Protein AF-A0A348AH80-F1 (afdb_monomer)

Sequence (162 aa):
MSIKAFGSFEFNKNINMTESSFDITKIAVKHKLGIKLGGNAASYLIKPITGCEEKLPYELLDDPMDVNAQCLFSGDNIEVSVNGKRVDTGESLRSRLFRIQQFFMETIEKVHVDKIVLNINIEIGDEFETLEININDISEILINMYESEGNWTPSIRLIINS

Mean predicted aligned error: 5.68 Å

Secondary structure (DSSP, 8-state):
----EEEEEE-SS---HHHHHHHHHHHHHHTT-EEEEGGGS-HHHHTTTTT-TTEEEEEEES-TT-TT---TTPPTT--EEETTEEE--SS-HHHHHHHHHHHHHHHHHHH--SEEEEEESPPTT---EEEEEEGGGHHHHHHHHHHHTTTPPP-EEEEEE-

Structure (mmCIF, N/CA/C/O backbone):
data_AF-A0A348AH80-F1
#
_entry.id   AF-A0A348AH80-F1
#
loop_
_atom_site.group_PDB
_atom_site.id
_atom_site.type_symbol
_atom_site.label_atom_id
_atom_site.label_alt_id
_atom_site.label_comp_id
_atom_site.label_asym_id
_atom_site.label_entity_id
_atom_site.label_seq_id
_atom_site.pdbx_PDB_ins_code
_atom_site.Cartn_x
_atom_site.Cartn_y
_atom_site.Cartn_z
_atom_site.occupancy
_atom_site.B_iso_or_equiv
_atom_site.auth_seq_id
_atom_site.auth_comp_id
_atom_site.auth_asym_id
_atom_site.auth_atom_id
_atom_site.pdbx_PDB_model_num
ATOM 1 N N . MET A 1 1 ? 6.024 9.184 -14.470 1.00 43.97 1 MET A N 1
ATOM 2 C CA . MET A 1 1 ? 4.658 8.788 -14.071 1.00 43.97 1 MET A CA 1
ATOM 3 C C . MET A 1 1 ? 4.724 8.512 -12.577 1.00 43.97 1 MET A C 1
ATOM 5 O O . MET A 1 1 ? 5.646 7.820 -12.173 1.00 43.97 1 MET A O 1
ATOM 9 N N . SER A 1 2 ? 3.874 9.142 -11.764 1.00 52.81 2 SER A N 1
ATOM 10 C CA . SER A 1 2 ? 3.861 8.922 -10.309 1.00 52.81 2 SER A CA 1
ATOM 11 C C . SER A 1 2 ? 3.119 7.631 -10.025 1.00 52.81 2 SER A C 1
ATOM 13 O O . SER A 1 2 ? 1.976 7.506 -10.459 1.00 52.81 2 SER A O 1
ATOM 15 N N . ILE A 1 3 ? 3.723 6.715 -9.279 1.00 66.62 3 ILE A N 1
ATOM 16 C CA . ILE A 1 3 ? 3.050 5.480 -8.890 1.00 66.62 3 ILE A CA 1
ATOM 17 C C . ILE A 1 3 ? 2.149 5.781 -7.700 1.00 66.62 3 ILE A C 1
ATOM 19 O O . ILE A 1 3 ? 2.605 6.343 -6.704 1.00 66.62 3 ILE A O 1
ATOM 23 N N . LYS A 1 4 ? 0.857 5.484 -7.834 1.00 80.19 4 LYS A N 1
ATOM 24 C CA . LYS A 1 4 ? -0.168 5.821 -6.840 1.00 80.19 4 LYS A CA 1
ATOM 25 C C . LYS A 1 4 ? -0.607 4.549 -6.134 1.00 80.19 4 LYS A C 1
ATOM 27 O O . LYS A 1 4 ? -1.092 3.634 -6.792 1.00 80.19 4 LYS A O 1
ATOM 32 N N . ALA A 1 5 ? -0.469 4.518 -4.812 1.00 88.06 5 ALA A N 1
ATOM 33 C CA . ALA A 1 5 ? -0.926 3.419 -3.974 1.00 88.06 5 ALA A CA 1
ATOM 34 C C . ALA A 1 5 ? -1.851 3.950 -2.879 1.00 88.06 5 ALA A C 1
ATOM 36 O O . ALA A 1 5 ? -1.445 4.728 -2.015 1.00 88.06 5 ALA A O 1
ATOM 37 N N . PHE A 1 6 ? -3.114 3.547 -2.922 1.00 90.19 6 PHE A N 1
ATOM 38 C CA . PHE A 1 6 ? -4.128 4.035 -1.994 1.00 90.19 6 PHE A CA 1
ATOM 39 C C . PHE A 1 6 ? -5.229 3.014 -1.779 1.00 90.19 6 PHE A C 1
ATOM 41 O O . PHE A 1 6 ? -5.431 2.109 -2.585 1.00 90.19 6 PHE A O 1
ATOM 48 N N . GLY A 1 7 ? -6.013 3.183 -0.727 1.00 92.25 7 GLY A N 1
ATOM 49 C CA . GLY A 1 7 ? -7.030 2.201 -0.422 1.00 92.25 7 GLY A CA 1
ATOM 50 C C . GLY A 1 7 ? -7.845 2.507 0.811 1.00 92.25 7 GLY A C 1
ATOM 51 O O . GLY A 1 7 ? -7.964 3.659 1.227 1.00 92.25 7 GLY A O 1
ATOM 52 N N . SER A 1 8 ? -8.407 1.451 1.388 1.00 93.75 8 SER A N 1
ATOM 53 C CA . SER A 1 8 ? -9.109 1.517 2.663 1.00 93.75 8 SER A CA 1
ATOM 54 C C . SER A 1 8 ? -8.841 0.289 3.515 1.00 93.75 8 SER A C 1
ATOM 56 O O . SER A 1 8 ? -8.837 -0.833 3.006 1.00 93.75 8 SER A O 1
ATOM 58 N N . PHE A 1 9 ? -8.664 0.520 4.812 1.00 94.50 9 PHE A N 1
ATOM 59 C CA . PHE A 1 9 ? -8.822 -0.507 5.834 1.00 94.50 9 PHE A CA 1
ATOM 60 C C . PHE A 1 9 ? -10.314 -0.633 6.143 1.00 94.50 9 PHE A C 1
ATOM 62 O O . PHE A 1 9 ? -10.964 0.382 6.402 1.00 94.50 9 PHE A O 1
ATOM 69 N N . GLU A 1 10 ? -10.855 -1.843 6.067 1.00 93.25 10 GLU A N 1
ATOM 70 C CA . GLU A 1 10 ? -12.246 -2.169 6.384 1.00 93.25 10 GLU A CA 1
ATOM 71 C C . GLU A 1 10 ? -12.283 -3.028 7.657 1.00 93.25 10 GLU A C 1
ATOM 73 O O . GLU A 1 10 ? -11.536 -4.002 7.785 1.00 93.25 10 GLU A O 1
ATOM 78 N N . PHE A 1 11 ? -13.142 -2.645 8.599 1.00 91.31 11 PHE A N 1
ATOM 79 C CA . PHE A 1 11 ? -13.242 -3.246 9.928 1.00 91.31 11 PHE A CA 1
ATOM 80 C C . PHE A 1 11 ? -14.644 -3.816 10.177 1.00 91.31 11 PHE A C 1
ATOM 82 O O . PHE A 1 11 ? -15.624 -3.252 9.710 1.00 91.31 11 PHE A O 1
ATOM 89 N N . ASN A 1 12 ? -14.769 -4.882 10.963 1.00 80.50 12 ASN A N 1
ATOM 90 C CA . ASN A 1 12 ? -16.037 -5.596 11.137 1.00 80.50 12 ASN A CA 1
ATOM 91 C C . ASN A 1 12 ? -16.998 -4.950 12.149 1.00 80.50 12 ASN A C 1
ATOM 93 O O . ASN A 1 12 ? -18.169 -5.327 12.147 1.00 80.50 12 ASN A O 1
ATOM 97 N N . LYS A 1 13 ? -16.537 -4.096 13.086 1.00 72.19 13 LYS A N 1
ATOM 98 C CA . LYS A 1 13 ? -17.362 -3.515 14.181 1.00 72.19 13 LYS A CA 1
ATOM 99 C C . LYS A 1 13 ? -16.784 -2.205 14.720 1.00 72.19 13 LYS A C 1
ATOM 101 O O . LYS A 1 13 ? -15.626 -1.932 14.473 1.00 72.19 13 LYS A O 1
ATOM 106 N N . ASN A 1 14 ? -17.558 -1.467 15.531 1.00 69.25 14 ASN A N 1
ATOM 107 C CA . ASN A 1 14 ? -17.190 -0.273 16.325 1.00 69.25 14 ASN A CA 1
ATOM 108 C C . ASN A 1 14 ? -15.713 -0.199 16.761 1.00 69.25 14 ASN A C 1
ATOM 110 O O . ASN A 1 14 ? -15.356 -0.581 17.879 1.00 69.25 14 ASN A O 1
ATOM 114 N N . ILE A 1 15 ? -14.873 0.348 15.889 1.00 79.62 15 ILE A N 1
ATOM 115 C CA . ILE A 1 15 ? -13.450 0.539 16.140 1.00 79.62 15 ILE A CA 1
ATOM 116 C C . ILE A 1 15 ? -13.218 1.983 16.569 1.00 79.62 15 ILE A C 1
ATOM 118 O O . ILE A 1 15 ? -13.784 2.930 16.016 1.00 79.62 15 ILE A O 1
ATOM 122 N N . ASN A 1 16 ? -12.329 2.163 17.540 1.00 86.06 16 ASN A N 1
ATOM 123 C CA . ASN A 1 16 ? -11.791 3.473 17.856 1.00 86.06 16 ASN A CA 1
ATOM 124 C C . ASN A 1 16 ? -10.857 3.933 16.725 1.00 86.06 16 ASN A C 1
ATOM 126 O O . ASN A 1 16 ? -9.656 3.674 16.755 1.00 86.06 16 ASN A O 1
ATOM 130 N N . MET A 1 17 ? -11.411 4.634 15.731 1.00 85.44 17 MET A N 1
ATOM 131 C CA . MET A 1 17 ? -10.665 5.094 14.551 1.00 85.44 17 MET A CA 1
ATOM 132 C C . MET A 1 17 ? -9.400 5.880 14.899 1.00 85.44 17 MET A C 1
ATOM 134 O O . MET A 1 17 ? -8.407 5.784 14.181 1.00 85.44 17 MET A O 1
ATOM 138 N N . THR A 1 18 ? -9.410 6.648 15.989 1.00 86.94 18 THR A N 1
ATOM 139 C CA . THR A 1 18 ? -8.249 7.440 16.414 1.00 86.94 18 THR A CA 1
ATOM 140 C C . THR A 1 18 ? -7.106 6.541 16.876 1.00 86.94 18 THR A C 1
ATOM 142 O O . THR A 1 18 ? -5.966 6.721 16.451 1.00 86.94 18 THR A O 1
ATOM 145 N N . GLU A 1 19 ? -7.411 5.559 17.724 1.00 90.19 19 GLU A N 1
ATOM 146 C CA . GLU A 1 19 ? -6.433 4.600 18.243 1.00 90.19 19 GLU A CA 1
ATOM 147 C C . GLU A 1 19 ? -5.902 3.697 17.128 1.00 90.19 19 GLU A C 1
ATOM 149 O O . GLU A 1 19 ? -4.690 3.603 16.937 1.00 90.19 19 GLU A O 1
ATOM 154 N N . SER A 1 20 ? -6.794 3.166 16.290 1.00 91.69 20 SER A N 1
ATOM 155 C CA . SER A 1 20 ? -6.407 2.377 15.120 1.00 91.69 20 SER A CA 1
ATOM 156 C C . SER A 1 20 ? -5.546 3.169 14.144 1.00 91.69 20 SER A C 1
ATOM 158 O O . SER A 1 20 ? -4.539 2.656 13.668 1.00 91.69 20 SER A O 1
ATOM 160 N N . SER A 1 21 ? -5.870 4.439 13.883 1.00 92.50 21 SER A N 1
ATOM 161 C CA . SER A 1 21 ? -5.039 5.287 13.018 1.00 92.50 21 SER A CA 1
ATOM 162 C C . SER A 1 21 ? -3.639 5.494 13.596 1.00 92.50 21 SER A C 1
ATOM 164 O O . SER A 1 21 ? -2.647 5.484 12.860 1.00 92.50 21 SER A O 1
ATOM 166 N N . PHE A 1 22 ? -3.539 5.673 14.914 1.00 93.75 22 PHE A N 1
ATOM 167 C CA . PHE A 1 22 ? -2.259 5.831 15.594 1.00 93.75 22 PHE A CA 1
ATOM 168 C C . PHE A 1 22 ? -1.412 4.559 15.507 1.00 93.75 22 PHE A C 1
ATOM 170 O O . PHE A 1 22 ? -0.226 4.633 15.179 1.00 93.75 22 PHE A O 1
ATOM 177 N N . ASP A 1 23 ? -2.012 3.393 15.735 1.00 95.25 23 ASP A N 1
ATOM 178 C CA . ASP A 1 23 ? -1.293 2.124 15.670 1.00 95.25 23 ASP A CA 1
ATOM 179 C C . ASP A 1 23 ? -0.906 1.741 14.241 1.00 95.25 23 ASP A C 1
ATOM 181 O O . ASP A 1 23 ? 0.245 1.363 14.020 1.00 95.25 23 ASP A O 1
ATOM 185 N N . ILE A 1 24 ? -1.778 1.961 13.251 1.00 95.81 24 ILE A N 1
ATOM 186 C CA . ILE A 1 24 ? -1.429 1.815 11.827 1.00 95.81 24 ILE A CA 1
ATOM 187 C C . ILE A 1 24 ? -0.218 2.690 11.487 1.00 95.81 24 ILE A C 1
ATOM 189 O O . ILE A 1 24 ? 0.729 2.226 10.853 1.00 95.81 24 ILE A O 1
ATOM 193 N N . THR A 1 25 ? -0.201 3.942 11.953 1.00 94.06 25 THR A N 1
ATOM 194 C CA . THR A 1 25 ? 0.922 4.858 11.707 1.00 94.06 25 THR A CA 1
ATOM 195 C C . THR A 1 25 ? 2.220 4.342 12.335 1.00 94.06 25 THR A C 1
ATOM 197 O O . THR A 1 25 ? 3.266 4.368 11.689 1.00 94.06 25 THR A O 1
ATOM 200 N N . LYS A 1 26 ? 2.182 3.819 13.569 1.00 94.88 26 LYS A N 1
ATOM 201 C CA . LYS A 1 26 ? 3.367 3.203 14.196 1.00 94.88 26 LYS A CA 1
ATOM 202 C C . LYS A 1 26 ? 3.872 1.996 13.413 1.00 94.88 26 LYS A C 1
ATOM 204 O O . LYS A 1 26 ? 5.084 1.842 13.264 1.00 94.88 26 LYS A O 1
ATOM 209 N N . ILE A 1 27 ? 2.966 1.137 12.944 1.00 96.06 27 ILE A N 1
ATOM 210 C CA . ILE A 1 27 ? 3.315 -0.054 12.163 1.00 96.06 27 ILE A CA 1
ATOM 211 C C . ILE A 1 27 ? 3.946 0.377 10.831 1.00 96.06 27 ILE A C 1
ATOM 213 O O . ILE A 1 27 ? 4.995 -0.146 10.464 1.00 96.06 27 ILE A O 1
ATOM 217 N N . ALA A 1 28 ? 3.391 1.391 10.158 1.00 93.25 28 ALA A N 1
ATOM 218 C CA . ALA A 1 28 ? 3.975 1.960 8.942 1.00 93.25 28 ALA A CA 1
ATOM 219 C C . ALA A 1 28 ? 5.405 2.473 9.185 1.00 93.25 28 ALA A C 1
ATOM 221 O O . ALA A 1 28 ? 6.329 2.062 8.487 1.00 93.25 28 ALA A O 1
ATOM 222 N N . VAL A 1 29 ? 5.621 3.275 10.235 1.00 91.06 29 VAL A N 1
ATOM 223 C CA . VAL A 1 29 ? 6.955 3.793 10.595 1.00 91.06 29 VAL A CA 1
ATOM 224 C C . VAL A 1 29 ? 7.937 2.662 10.917 1.00 91.06 29 VAL A C 1
ATOM 226 O O . VAL A 1 29 ? 9.081 2.695 10.464 1.00 91.06 29 VAL A O 1
ATOM 229 N N . LYS A 1 30 ? 7.504 1.632 11.656 1.00 92.94 30 LYS A N 1
ATOM 230 C CA . LYS A 1 30 ? 8.319 0.439 11.950 1.00 92.94 30 LYS A CA 1
ATOM 231 C C . LYS A 1 30 ? 8.795 -0.248 10.667 1.00 92.94 30 LYS A C 1
ATOM 233 O O . LYS A 1 30 ? 9.946 -0.676 10.592 1.00 92.94 30 LYS A O 1
ATOM 238 N N . HIS A 1 31 ? 7.927 -0.315 9.662 1.00 91.50 31 HIS A N 1
ATOM 239 C CA . HIS A 1 31 ? 8.226 -0.861 8.339 1.00 91.50 31 HIS A CA 1
ATOM 240 C C . HIS A 1 31 ? 8.738 0.196 7.356 1.00 91.50 31 HIS A C 1
ATOM 242 O O . HIS A 1 31 ? 8.797 -0.076 6.164 1.00 91.50 31 HIS A O 1
ATOM 248 N N . LYS A 1 32 ? 9.174 1.372 7.831 1.00 86.88 32 LYS A N 1
ATOM 249 C CA . LYS A 1 32 ? 9.754 2.449 7.008 1.00 86.88 32 LYS A CA 1
ATOM 250 C C . LYS A 1 32 ? 8.863 2.845 5.820 1.00 86.88 32 LYS A C 1
ATOM 252 O O . LYS A 1 32 ? 9.347 3.006 4.705 1.00 86.88 32 LYS A O 1
ATOM 257 N N . LEU A 1 33 ? 7.562 2.953 6.065 1.00 88.31 33 LEU A N 1
ATOM 258 C CA . LEU A 1 33 ? 6.566 3.416 5.105 1.00 88.31 33 LEU A CA 1
ATOM 259 C C . LEU A 1 33 ? 5.996 4.753 5.572 1.00 88.31 33 LEU A C 1
ATOM 261 O O . LEU A 1 33 ? 5.719 4.947 6.760 1.00 88.31 33 LEU A O 1
ATOM 265 N N . GLY A 1 34 ? 5.778 5.662 4.628 1.00 87.62 34 GLY A N 1
ATOM 266 C CA . GLY A 1 34 ? 4.920 6.815 4.840 1.00 87.62 34 GLY A CA 1
ATOM 267 C C . GLY A 1 34 ? 3.456 6.409 4.677 1.00 87.62 34 GLY A C 1
ATOM 268 O O . GLY A 1 34 ? 3.105 5.600 3.818 1.00 87.62 34 GLY A O 1
ATOM 269 N N . ILE A 1 35 ? 2.575 6.978 5.497 1.00 89.75 35 ILE A N 1
ATOM 270 C CA . ILE A 1 35 ? 1.136 6.761 5.354 1.00 89.75 35 ILE A CA 1
ATOM 271 C C . ILE A 1 35 ? 0.358 8.022 5.704 1.00 89.75 35 ILE A C 1
ATOM 273 O O . ILE A 1 35 ? 0.644 8.701 6.692 1.00 89.75 35 ILE A O 1
ATOM 277 N N . LYS A 1 36 ? -0.654 8.331 4.896 1.00 90.31 36 LYS A N 1
ATOM 278 C CA . LYS A 1 36 ? -1.694 9.304 5.240 1.00 90.31 36 LYS A CA 1
ATOM 279 C C . LYS A 1 36 ? -2.996 8.561 5.469 1.00 90.31 36 LYS A C 1
ATOM 281 O O . LYS A 1 36 ? -3.356 7.702 4.672 1.00 90.31 36 LYS A O 1
ATOM 286 N N . LEU A 1 37 ? -3.701 8.921 6.535 1.00 90.81 37 LEU A N 1
ATOM 287 C CA . LEU A 1 37 ? -4.937 8.272 6.966 1.00 90.81 37 LEU A CA 1
ATOM 288 C C . LEU A 1 37 ? -6.079 9.282 7.058 1.00 90.81 37 LEU A C 1
ATOM 290 O O . LEU A 1 37 ? -5.864 10.446 7.415 1.00 90.81 37 LEU A O 1
ATOM 294 N N . GLY A 1 38 ? -7.301 8.828 6.781 1.00 87.88 38 GLY A N 1
ATOM 295 C CA . GLY A 1 38 ? -8.512 9.617 6.996 1.00 87.88 38 GLY A CA 1
ATOM 296 C C . GLY A 1 38 ? -8.476 10.947 6.242 1.00 87.88 38 GLY A C 1
ATOM 297 O O . GLY A 1 38 ? -8.180 10.987 5.051 1.00 87.88 38 GLY A O 1
ATOM 298 N N . GLY A 1 39 ? -8.731 12.048 6.957 1.00 83.19 39 GLY A N 1
ATOM 299 C CA . GLY A 1 39 ? -8.741 13.409 6.403 1.00 83.19 39 GLY A CA 1
ATOM 300 C C . GLY A 1 39 ? -7.411 13.889 5.807 1.00 83.19 39 GLY A C 1
ATOM 301 O O . GLY A 1 39 ? -7.411 14.866 5.063 1.00 83.19 39 GLY A O 1
ATOM 302 N N . ASN A 1 40 ? -6.298 13.207 6.100 1.00 83.62 40 ASN A N 1
ATOM 303 C CA . ASN A 1 40 ? -4.983 13.541 5.549 1.00 83.62 40 ASN A CA 1
ATOM 304 C C . ASN A 1 40 ? -4.722 12.893 4.181 1.00 83.62 40 ASN A C 1
ATOM 306 O O . ASN A 1 40 ? -3.779 13.293 3.499 1.00 83.62 40 ASN A O 1
ATOM 310 N N . ALA A 1 41 ? -5.514 11.891 3.781 1.00 84.19 41 ALA A N 1
ATOM 311 C CA . ALA A 1 41 ? -5.420 11.287 2.456 1.00 84.19 41 ALA A CA 1
ATOM 312 C C . ALA A 1 41 ? -5.933 12.254 1.371 1.00 84.19 41 ALA A C 1
ATOM 314 O O . ALA A 1 41 ? -6.658 13.215 1.643 1.00 84.19 41 ALA A O 1
ATOM 315 N N . ALA A 1 42 ? -5.564 12.016 0.112 1.00 80.88 42 ALA A N 1
ATOM 316 C CA . ALA A 1 42 ? -6.005 12.874 -0.982 1.00 80.88 42 ALA A CA 1
ATOM 317 C C . ALA A 1 42 ? -7.543 12.903 -1.107 1.00 80.88 42 ALA A C 1
ATOM 319 O O . ALA A 1 42 ? -8.210 11.871 -1.071 1.00 80.88 42 ALA A O 1
ATOM 320 N N . SER A 1 43 ? -8.137 14.086 -1.299 1.00 80.69 43 SER A N 1
ATOM 321 C CA . SER A 1 43 ? -9.597 14.262 -1.186 1.00 80.69 43 SER A CA 1
ATOM 322 C C . SER A 1 43 ? -10.416 13.410 -2.162 1.00 80.69 43 SER A C 1
ATOM 324 O O . SER A 1 43 ? -11.554 13.056 -1.858 1.00 80.69 43 SER A O 1
ATOM 326 N N . TYR A 1 44 ? -9.864 13.080 -3.334 1.00 80.12 44 TYR A N 1
ATOM 327 C CA . TYR A 1 44 ? -10.532 12.219 -4.316 1.00 80.12 44 TYR A CA 1
ATOM 328 C C . TYR A 1 44 ? -10.664 10.762 -3.841 1.00 80.12 44 TYR A C 1
ATOM 330 O O . TYR A 1 44 ? -11.562 10.070 -4.302 1.00 80.12 44 TYR A O 1
ATOM 338 N N . LEU A 1 45 ? -9.827 10.330 -2.890 1.00 78.50 45 LEU A N 1
ATOM 339 C CA . LEU A 1 45 ? -9.884 9.021 -2.229 1.00 78.50 45 LEU A CA 1
ATOM 340 C C . LEU A 1 45 ? -10.946 8.973 -1.134 1.00 78.50 45 LEU A C 1
ATOM 342 O O . LEU A 1 45 ? -11.573 7.946 -0.902 1.00 78.50 45 LEU A O 1
ATOM 346 N N . ILE A 1 46 ? -11.141 10.101 -0.452 1.00 81.25 46 ILE A N 1
ATOM 347 C CA . ILE A 1 46 ? -12.048 10.214 0.691 1.00 81.25 46 ILE A CA 1
ATOM 348 C C . ILE A 1 46 ? -13.506 10.285 0.219 1.00 81.25 46 ILE A C 1
ATOM 350 O O . ILE A 1 46 ? -14.374 9.636 0.796 1.00 81.25 46 ILE A O 1
ATOM 354 N N . LYS A 1 47 ? -13.783 11.050 -0.847 1.00 79.94 47 LYS A N 1
ATOM 355 C CA . LYS A 1 47 ? -15.148 11.300 -1.356 1.00 79.94 47 LYS A CA 1
ATOM 356 C C . LYS A 1 47 ? -15.966 10.032 -1.680 1.00 79.94 47 LYS A C 1
ATOM 358 O O . LYS A 1 47 ? -17.162 10.041 -1.411 1.00 79.94 47 LYS A O 1
ATOM 363 N N . PRO A 1 48 ? -15.397 8.954 -2.249 1.00 76.94 48 PRO A N 1
ATOM 364 C CA . PRO A 1 48 ? -16.147 7.719 -2.487 1.00 76.94 48 PRO A CA 1
ATOM 365 C C . PRO A 1 48 ? -16.435 6.906 -1.216 1.00 76.94 48 PRO A C 1
ATOM 367 O O . PRO A 1 48 ? -17.280 6.019 -1.249 1.00 76.94 48 PRO A O 1
ATOM 370 N N . ILE A 1 49 ? -15.724 7.177 -0.117 1.00 76.44 49 ILE A N 1
ATOM 371 C CA . ILE A 1 49 ? -15.737 6.366 1.114 1.00 76.44 49 ILE A CA 1
ATOM 372 C C . ILE A 1 49 ? -16.479 7.091 2.257 1.00 76.44 49 ILE A C 1
ATOM 374 O O . ILE A 1 49 ? -16.868 6.472 3.246 1.00 76.44 49 ILE A O 1
ATOM 378 N N . THR A 1 50 ? -16.745 8.397 2.117 1.00 66.38 50 THR A N 1
ATOM 379 C CA . THR A 1 50 ? -17.528 9.188 3.081 1.00 66.38 50 THR A CA 1
ATOM 380 C C . THR A 1 50 ? -18.873 8.539 3.415 1.00 66.38 50 THR A C 1
ATOM 382 O O . THR A 1 50 ? -19.651 8.217 2.522 1.00 66.38 50 THR A O 1
ATOM 385 N N . GLY A 1 51 ? -19.153 8.387 4.714 1.00 65.50 51 GLY A N 1
ATOM 386 C CA . GLY A 1 51 ? -20.376 7.758 5.231 1.00 65.50 51 GLY A CA 1
ATOM 387 C C . GLY A 1 51 ? -20.244 6.269 5.576 1.00 65.50 51 GLY A C 1
ATOM 388 O O . GLY A 1 51 ? -21.192 5.700 6.104 1.00 65.50 51 GLY A O 1
ATOM 389 N N . CYS A 1 52 ? -19.090 5.642 5.326 1.00 71.62 52 CYS A N 1
ATOM 390 C CA . CYS A 1 52 ? -18.789 4.289 5.798 1.00 71.62 52 CYS A CA 1
ATOM 391 C C . CYS A 1 52 ? -18.002 4.359 7.118 1.00 71.62 52 CYS A C 1
ATOM 393 O O . CYS A 1 52 ? -16.784 4.520 7.091 1.00 71.62 52 CYS A O 1
ATOM 395 N N . GLU A 1 53 ? -18.679 4.249 8.265 1.00 73.81 53 GLU A N 1
ATOM 396 C CA . GLU A 1 53 ? -18.048 4.353 9.600 1.00 73.81 53 GLU A CA 1
ATOM 397 C C . GLU A 1 53 ? -16.988 3.266 9.865 1.00 73.81 53 GLU A C 1
ATOM 399 O O . GLU A 1 53 ? -16.083 3.449 10.675 1.00 73.81 53 GLU A O 1
ATOM 404 N N . GLU A 1 54 ? -17.063 2.161 9.128 1.00 86.12 54 GLU A N 1
ATOM 405 C CA . GLU A 1 54 ? -16.189 0.990 9.229 1.00 86.12 54 GLU A CA 1
ATOM 406 C C . GLU A 1 54 ? -15.014 1.016 8.238 1.00 86.12 54 GLU A C 1
ATOM 408 O O . GLU A 1 54 ? -14.348 0.000 8.031 1.00 86.12 54 GLU A O 1
ATOM 413 N N . LYS A 1 55 ? -14.756 2.159 7.587 1.00 90.00 55 LYS A N 1
ATOM 414 C CA . LYS A 1 55 ? -13.684 2.291 6.594 1.00 90.00 55 LYS A CA 1
ATOM 415 C C . LYS A 1 55 ? -12.757 3.452 6.904 1.00 90.00 55 LYS A C 1
ATOM 417 O O . LYS A 1 55 ? -13.186 4.597 7.025 1.00 90.00 55 LYS A O 1
ATOM 422 N N . LEU A 1 56 ? -11.459 3.169 6.919 1.00 92.12 56 LEU A N 1
ATOM 423 C CA . LEU A 1 56 ? -10.411 4.175 7.045 1.00 92.12 56 LEU A CA 1
ATOM 424 C C . LEU A 1 56 ? -9.644 4.290 5.721 1.00 92.12 56 LEU A C 1
ATOM 426 O O . LEU A 1 56 ? -8.873 3.383 5.393 1.00 92.12 56 LEU A O 1
ATOM 430 N N . PRO A 1 57 ? -9.829 5.376 4.944 1.00 92.75 57 PRO A N 1
ATOM 431 C CA . PRO A 1 57 ? -9.063 5.585 3.723 1.00 92.75 57 PRO A CA 1
ATOM 432 C C . PRO A 1 57 ? -7.587 5.833 4.038 1.00 92.75 57 PRO A C 1
ATOM 434 O O . PRO A 1 57 ? -7.260 6.478 5.041 1.00 92.75 57 PRO A O 1
ATOM 437 N N . TYR A 1 58 ? -6.708 5.369 3.151 1.00 92.38 58 TYR A N 1
ATOM 438 C CA . TYR A 1 58 ? -5.271 5.574 3.265 1.00 92.38 58 TYR A CA 1
ATOM 439 C C . TYR A 1 58 ? -4.585 5.841 1.921 1.00 92.38 58 TYR A C 1
ATOM 441 O O . TYR A 1 58 ? -5.051 5.427 0.860 1.00 92.38 58 TYR A O 1
ATOM 449 N N . GLU A 1 59 ? -3.439 6.510 1.993 1.00 89.88 59 GLU A N 1
ATOM 450 C CA . GLU A 1 59 ? -2.465 6.663 0.908 1.00 89.88 59 GLU A CA 1
ATOM 451 C C . GLU A 1 59 ? -1.113 6.156 1.422 1.00 89.88 59 GLU A C 1
ATOM 453 O O . GLU A 1 59 ? -0.648 6.618 2.470 1.00 89.88 59 GLU A O 1
ATOM 458 N N . LEU A 1 60 ? -0.514 5.194 0.715 1.00 89.81 60 LEU A N 1
ATOM 459 C CA . LEU A 1 60 ? 0.817 4.673 1.022 1.00 89.81 60 LEU A CA 1
ATOM 460 C C . LEU A 1 60 ? 1.874 5.467 0.267 1.00 89.81 60 LEU A C 1
ATOM 462 O O . LEU A 1 60 ? 1.726 5.780 -0.913 1.00 89.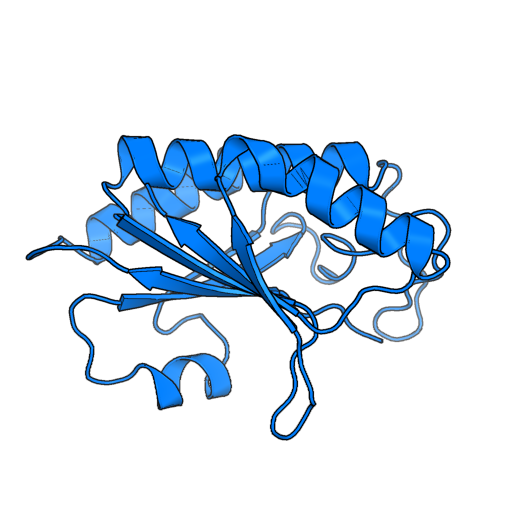81 60 LEU A O 1
ATOM 466 N N . LEU A 1 61 ? 2.955 5.763 0.972 1.00 83.75 61 LEU A N 1
ATOM 467 C CA . LEU A 1 61 ? 4.067 6.569 0.508 1.00 83.75 61 LEU A CA 1
ATOM 468 C C . LEU A 1 61 ? 5.373 5.854 0.876 1.00 83.75 61 LEU A C 1
ATOM 470 O O . LEU A 1 61 ? 5.420 5.034 1.796 1.00 83.75 61 LEU A O 1
ATOM 474 N N . ASP A 1 62 ? 6.444 6.190 0.166 1.00 75.44 62 ASP A N 1
ATOM 475 C CA . ASP A 1 62 ? 7.805 5.901 0.623 1.00 75.44 62 ASP A CA 1
ATOM 476 C C . ASP A 1 62 ? 8.113 6.646 1.943 1.00 75.44 62 ASP A C 1
ATOM 478 O O . ASP A 1 62 ? 7.266 7.401 2.434 1.00 75.44 62 ASP A O 1
ATOM 482 N N . ASP A 1 63 ? 9.287 6.403 2.537 1.00 66.88 63 ASP A N 1
ATOM 483 C CA . ASP A 1 63 ? 9.710 6.960 3.837 1.00 66.88 63 ASP A CA 1
ATOM 484 C C . ASP A 1 63 ? 9.259 8.432 4.025 1.00 66.88 63 ASP A C 1
ATOM 486 O O . ASP A 1 63 ? 9.487 9.263 3.145 1.00 66.88 63 ASP A O 1
ATOM 490 N N . PRO A 1 64 ? 8.628 8.793 5.163 1.00 56.12 64 PRO A N 1
ATOM 491 C CA . PRO A 1 64 ? 8.083 10.133 5.404 1.00 56.12 64 PRO A CA 1
ATOM 492 C C . PRO A 1 64 ? 9.117 11.275 5.395 1.00 56.12 64 PRO A C 1
ATOM 494 O O . PRO A 1 64 ? 8.721 12.443 5.404 1.00 56.12 64 PRO A O 1
ATOM 497 N N . MET A 1 65 ? 10.419 10.977 5.393 1.00 58.88 65 MET A N 1
ATOM 498 C CA . MET A 1 65 ? 11.489 11.960 5.178 1.00 58.88 65 MET A CA 1
ATOM 499 C C . MET A 1 65 ? 11.793 12.224 3.696 1.00 58.88 65 MET A C 1
ATOM 501 O O . MET A 1 65 ? 12.490 13.194 3.388 1.00 58.88 65 MET A O 1
ATOM 505 N N . ASP A 1 66 ? 11.249 11.422 2.778 1.00 57.97 66 ASP A N 1
ATOM 506 C CA . ASP A 1 66 ? 11.367 11.617 1.338 1.00 57.97 66 ASP A CA 1
ATOM 507 C C . ASP A 1 66 ? 10.094 12.248 0.757 1.00 57.97 66 ASP A C 1
ATOM 509 O O . ASP A 1 66 ? 9.071 11.615 0.493 1.00 57.97 66 ASP A O 1
ATOM 513 N N . VAL A 1 67 ? 10.184 13.552 0.502 1.00 48.06 67 VAL A N 1
ATOM 514 C CA . VAL A 1 67 ? 9.120 14.343 -0.133 1.00 48.06 67 VAL A CA 1
ATOM 515 C C . VAL A 1 67 ? 8.822 13.921 -1.582 1.00 48.06 67 VAL A C 1
ATOM 517 O O . VAL A 1 67 ? 7.865 14.427 -2.169 1.00 48.06 67 VAL A O 1
ATOM 520 N N . ASN A 1 68 ? 9.613 13.009 -2.163 1.00 49.41 68 ASN A N 1
ATOM 521 C CA . ASN A 1 68 ? 9.455 12.475 -3.518 1.00 49.41 68 ASN A CA 1
ATOM 522 C C . ASN A 1 68 ? 8.904 11.038 -3.551 1.00 49.41 68 ASN A C 1
ATOM 524 O O . ASN A 1 68 ? 9.042 10.365 -4.571 1.00 49.41 68 ASN A O 1
ATOM 528 N N . ALA A 1 69 ? 8.273 10.577 -2.467 1.00 55.56 69 ALA A N 1
ATOM 529 C CA . ALA A 1 69 ? 7.645 9.265 -2.309 1.00 55.56 69 ALA A CA 1
ATOM 530 C C . ALA A 1 69 ? 6.827 8.785 -3.530 1.00 55.56 69 ALA A C 1
ATOM 532 O O . ALA A 1 69 ? 5.635 9.068 -3.630 1.00 55.56 69 ALA A O 1
ATOM 533 N N . GLN A 1 70 ? 7.458 8.063 -4.465 1.00 64.69 70 GLN A N 1
ATOM 534 C CA . GLN A 1 70 ? 6.812 7.535 -5.683 1.00 64.69 70 GLN A CA 1
ATOM 535 C C . GLN A 1 70 ? 7.431 6.226 -6.197 1.00 64.69 70 GLN A C 1
ATOM 537 O O . GLN A 1 70 ? 7.043 5.762 -7.267 1.00 64.69 70 GLN A O 1
ATOM 542 N N . CYS A 1 71 ? 8.374 5.623 -5.463 1.00 75.44 71 CYS A N 1
ATOM 543 C CA . CYS A 1 71 ? 9.076 4.422 -5.924 1.00 75.44 71 CYS A CA 1
ATOM 544 C C . CYS A 1 71 ? 8.670 3.127 -5.212 1.00 75.44 71 CYS A C 1
ATOM 546 O O . CYS A 1 71 ? 9.157 2.050 -5.565 1.00 75.44 71 CYS A O 1
ATOM 548 N N . LEU A 1 72 ? 7.769 3.220 -4.228 1.00 82.44 72 LEU A N 1
ATOM 549 C CA . LEU A 1 72 ? 7.358 2.096 -3.387 1.00 82.44 72 LEU A CA 1
ATOM 550 C C . LEU A 1 72 ? 6.895 0.887 -4.222 1.00 82.44 72 LEU A C 1
ATOM 552 O O . LEU A 1 72 ? 7.298 -0.245 -3.965 1.00 82.44 72 LEU A O 1
ATOM 556 N N . PHE A 1 73 ? 6.125 1.166 -5.274 1.00 84.69 73 PHE A N 1
ATOM 557 C CA . PHE A 1 73 ? 5.606 0.199 -6.240 1.00 84.69 73 PHE A CA 1
ATOM 558 C C . PHE A 1 73 ? 6.250 0.377 -7.632 1.00 84.69 73 PHE A C 1
ATOM 560 O O . PHE A 1 73 ? 5.604 0.174 -8.648 1.00 84.69 73 PHE A O 1
ATOM 567 N N . SER A 1 74 ? 7.514 0.796 -7.725 1.00 82.44 74 SER A N 1
ATOM 568 C CA . SER A 1 74 ? 8.236 0.798 -9.010 1.00 82.44 74 SER A CA 1
ATOM 569 C C . SER A 1 74 ? 8.891 -0.539 -9.273 1.00 82.44 74 SER A C 1
ATOM 571 O O . SER A 1 74 ? 9.557 -1.067 -8.380 1.00 82.44 74 SER A O 1
ATOM 573 N N . GLY A 1 75 ? 8.799 -1.026 -10.510 1.00 81.38 75 GLY A N 1
ATOM 574 C CA . GLY A 1 75 ? 9.629 -2.129 -10.975 1.00 81.38 75 GLY A CA 1
ATOM 575 C C . GLY A 1 75 ? 11.122 -1.800 -10.916 1.00 81.38 75 GLY A C 1
ATOM 576 O O . GLY A 1 75 ? 11.524 -0.631 -10.925 1.00 81.38 75 GLY A O 1
ATOM 577 N N . ASP A 1 76 ? 11.959 -2.832 -10.840 1.00 82.19 76 ASP A N 1
ATOM 578 C CA . ASP A 1 76 ? 13.407 -2.637 -10.803 1.00 82.19 76 ASP A CA 1
ATOM 579 C C . ASP A 1 76 ? 13.926 -2.117 -12.151 1.00 82.19 76 ASP A C 1
ATOM 581 O O . ASP A 1 76 ? 13.471 -2.524 -13.220 1.00 82.19 76 ASP A O 1
ATOM 585 N N . ASN A 1 77 ? 14.908 -1.212 -12.094 1.00 76.88 77 ASN A N 1
ATOM 586 C CA . ASN A 1 77 ? 15.507 -0.531 -13.252 1.00 76.88 77 ASN A CA 1
ATOM 587 C C . ASN A 1 77 ? 14.551 0.367 -14.062 1.00 76.88 77 ASN A C 1
ATOM 589 O O . ASN A 1 77 ? 14.915 0.813 -15.151 1.00 76.88 77 ASN A O 1
ATOM 593 N N . ILE A 1 78 ? 13.362 0.675 -13.538 1.00 76.94 78 ILE A N 1
ATOM 594 C CA . ILE A 1 78 ? 12.481 1.688 -14.119 1.00 76.94 78 ILE A CA 1
ATOM 595 C C . ILE A 1 78 ? 12.971 3.078 -13.719 1.00 76.94 78 ILE A C 1
ATOM 597 O O . ILE A 1 78 ? 13.157 3.374 -12.539 1.00 76.94 78 ILE A O 1
ATOM 601 N N . GLU A 1 79 ? 13.156 3.956 -14.704 1.00 73.06 79 GLU A N 1
ATOM 602 C CA . GLU A 1 79 ? 13.502 5.349 -14.444 1.00 73.06 79 GLU A CA 1
ATOM 603 C C . GLU A 1 79 ? 12.275 6.112 -13.928 1.00 73.06 79 GLU A C 1
ATOM 605 O O . GLU A 1 79 ? 11.361 6.464 -14.678 1.00 73.06 79 GLU A O 1
ATOM 610 N N . VAL A 1 80 ? 12.259 6.390 -12.625 1.00 73.25 80 VAL A N 1
ATOM 611 C CA . VAL A 1 80 ? 11.241 7.234 -11.999 1.00 73.25 80 VAL A CA 1
ATOM 612 C C . VAL A 1 80 ? 11.780 8.653 -11.909 1.00 73.25 80 VAL A C 1
ATOM 614 O O . VAL A 1 80 ? 12.844 8.887 -11.344 1.00 73.25 80 VAL A O 1
ATOM 617 N N . SER A 1 81 ? 11.038 9.615 -12.454 1.00 69.50 81 SER A N 1
ATOM 618 C CA . SER A 1 81 ? 11.355 11.039 -12.337 1.00 69.50 81 SER A CA 1
ATOM 619 C C . SER A 1 81 ? 10.270 11.772 -11.556 1.00 69.50 81 SER A C 1
ATOM 621 O O . SER A 1 81 ? 9.111 11.788 -11.977 1.00 69.50 81 SER A O 1
ATOM 623 N N . VAL A 1 82 ? 10.659 12.437 -10.467 1.00 67.69 82 VAL A N 1
ATOM 624 C CA . VAL A 1 82 ? 9.788 13.281 -9.638 1.00 67.69 82 VAL A CA 1
ATOM 625 C C . VAL A 1 82 ? 10.241 14.727 -9.777 1.00 67.69 82 VAL A C 1
ATOM 627 O O . VAL A 1 82 ? 11.402 15.050 -9.533 1.00 67.69 82 VAL A O 1
ATOM 630 N N . ASN A 1 83 ? 9.346 15.610 -10.231 1.00 68.06 83 ASN A N 1
ATOM 631 C CA . ASN A 1 83 ? 9.663 17.019 -10.512 1.00 68.06 83 ASN A CA 1
ATOM 632 C C . ASN A 1 83 ? 10.920 17.201 -11.396 1.00 68.06 83 ASN A C 1
ATOM 634 O O . ASN A 1 83 ? 11.723 18.108 -11.181 1.00 68.06 83 ASN A O 1
ATOM 638 N N . GLY A 1 84 ? 11.109 16.306 -12.374 1.00 68.00 84 GLY A N 1
ATOM 639 C CA . GLY A 1 84 ? 12.251 16.322 -13.297 1.00 68.00 84 GLY A CA 1
ATOM 640 C C . GLY A 1 84 ? 13.567 15.787 -12.723 1.00 68.00 84 GLY A C 1
ATOM 641 O O . GLY A 1 84 ? 14.596 15.910 -13.381 1.00 68.00 84 GLY A O 1
ATOM 642 N N . LYS A 1 85 ? 13.562 15.202 -11.518 1.00 63.38 85 LYS A N 1
ATOM 643 C CA . LYS A 1 85 ? 14.728 14.541 -10.921 1.00 63.38 85 LYS A CA 1
ATOM 644 C C . LYS A 1 85 ? 14.522 13.036 -10.882 1.00 63.38 85 LYS A C 1
ATOM 646 O O . LYS A 1 85 ? 13.500 12.578 -10.375 1.00 63.38 85 LYS A O 1
ATOM 651 N N . ARG A 1 86 ? 15.510 12.288 -11.372 1.00 68.25 86 ARG A N 1
ATOM 652 C CA . ARG A 1 86 ? 15.561 10.833 -11.230 1.00 68.25 86 ARG A CA 1
ATOM 653 C C . ARG A 1 86 ? 15.611 10.454 -9.750 1.00 68.25 86 ARG A C 1
ATOM 655 O O . ARG A 1 86 ? 16.378 11.045 -8.990 1.00 68.25 86 ARG A O 1
ATOM 662 N N . VAL A 1 87 ? 14.800 9.475 -9.373 1.00 67.38 87 VAL A N 1
ATOM 663 C CA . VAL A 1 87 ? 14.771 8.874 -8.041 1.00 67.38 87 VAL A CA 1
ATOM 664 C C . VAL A 1 87 ? 15.195 7.418 -8.187 1.00 67.38 87 VAL A C 1
ATOM 666 O O . VAL A 1 87 ? 14.543 6.648 -8.886 1.00 67.38 87 VAL A O 1
ATOM 669 N N . ASP A 1 88 ? 16.303 7.059 -7.543 1.00 65.81 88 ASP A N 1
ATOM 670 C CA . ASP A 1 88 ? 16.768 5.679 -7.422 1.00 65.81 88 ASP A CA 1
ATOM 671 C C . ASP A 1 88 ? 16.622 5.261 -5.957 1.00 65.81 88 ASP A C 1
ATOM 673 O O . ASP A 1 88 ? 17.155 5.913 -5.061 1.00 65.81 88 ASP A O 1
ATOM 677 N N . THR A 1 89 ? 15.907 4.169 -5.702 1.00 68.50 89 THR A N 1
ATOM 678 C CA . THR A 1 89 ? 15.625 3.697 -4.335 1.00 68.50 89 THR A CA 1
ATOM 679 C C . THR A 1 89 ? 16.827 3.042 -3.662 1.00 68.50 89 THR A C 1
ATOM 681 O O . THR A 1 89 ?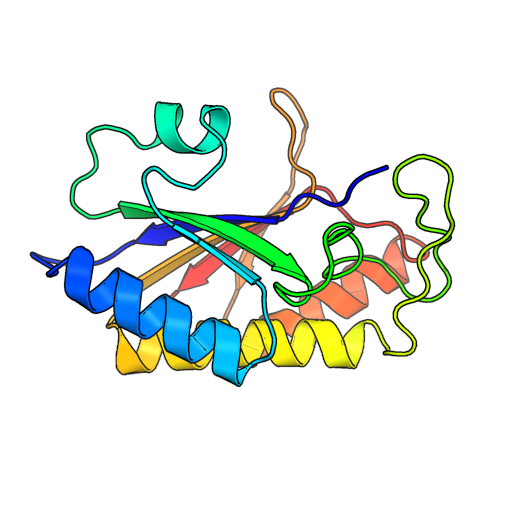 16.865 2.938 -2.439 1.00 68.50 89 THR A O 1
ATOM 684 N N . GLY A 1 90 ? 17.786 2.530 -4.445 1.00 73.31 90 GLY A N 1
ATOM 685 C CA . GLY A 1 90 ? 18.892 1.707 -3.939 1.00 73.31 90 GLY A CA 1
ATOM 686 C C . GLY A 1 90 ? 18.456 0.375 -3.301 1.00 73.31 90 GLY A C 1
ATOM 687 O O . GLY A 1 90 ? 19.292 -0.343 -2.759 1.00 73.31 90 GLY A O 1
ATOM 688 N N . GLU A 1 91 ? 17.166 0.036 -3.369 1.00 80.06 91 GLU A N 1
ATOM 689 C CA . GLU A 1 91 ? 16.540 -1.165 -2.808 1.00 80.06 91 GLU A CA 1
ATOM 690 C C . GLU A 1 91 ? 15.843 -1.942 -3.939 1.00 80.06 91 GLU A C 1
ATOM 692 O O . GLU A 1 91 ? 15.401 -1.342 -4.917 1.00 80.06 91 GLU A O 1
ATOM 697 N N . SER A 1 92 ? 15.728 -3.269 -3.845 1.00 87.56 92 SER A N 1
ATOM 698 C 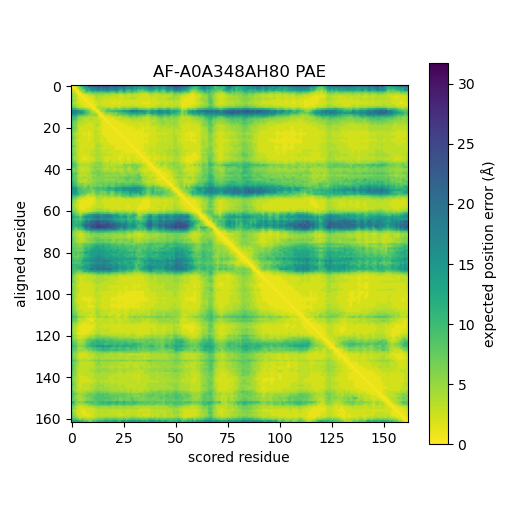CA . SER A 1 92 ? 14.990 -4.055 -4.848 1.00 87.56 92 SER A CA 1
ATOM 699 C C . SER A 1 92 ? 13.476 -3.955 -4.649 1.00 87.56 92 SER A C 1
ATOM 701 O O . SER A 1 92 ? 12.998 -3.790 -3.521 1.00 87.56 92 SER A O 1
ATOM 703 N N . LEU A 1 93 ? 12.707 -4.124 -5.727 1.00 87.75 93 LEU A N 1
ATOM 704 C CA . LEU A 1 93 ? 11.245 -4.222 -5.696 1.00 87.75 93 LEU A CA 1
ATOM 705 C C . LEU A 1 93 ? 10.803 -5.279 -4.682 1.00 87.75 93 LEU A C 1
ATOM 707 O O . LEU A 1 93 ? 9.944 -5.016 -3.845 1.00 87.75 93 LEU A O 1
ATOM 711 N N . ARG A 1 94 ? 11.448 -6.449 -4.703 1.00 91.75 94 ARG A N 1
ATOM 712 C CA . ARG A 1 94 ? 11.177 -7.552 -3.772 1.00 91.75 94 ARG A CA 1
ATOM 713 C C . ARG A 1 94 ? 11.269 -7.119 -2.308 1.00 91.75 94 ARG A C 1
ATOM 715 O O . ARG A 1 94 ? 10.398 -7.464 -1.518 1.00 91.75 94 ARG A O 1
ATOM 722 N N . SER A 1 95 ? 12.295 -6.350 -1.944 1.00 89.88 95 SER A N 1
ATOM 723 C CA . SER A 1 95 ? 12.480 -5.887 -0.565 1.00 89.88 95 SER A CA 1
ATOM 724 C C . SER A 1 95 ? 11.439 -4.832 -0.162 1.00 89.88 95 SER A C 1
ATOM 726 O O . SER A 1 95 ? 10.900 -4.895 0.946 1.00 89.88 95 SER A O 1
ATOM 728 N N . ARG A 1 96 ? 11.075 -3.922 -1.081 1.00 89.06 96 ARG A N 1
ATOM 729 C CA . ARG A 1 96 ? 9.987 -2.949 -0.868 1.00 89.06 96 ARG A CA 1
ATOM 730 C C . ARG A 1 96 ? 8.637 -3.638 -0.666 1.00 89.06 96 ARG A C 1
ATOM 732 O O . ARG A 1 96 ? 7.964 -3.385 0.332 1.00 89.06 96 ARG A O 1
ATOM 739 N N . LEU A 1 97 ? 8.273 -4.549 -1.569 1.00 92.00 97 LEU A N 1
ATOM 740 C CA . LEU A 1 97 ? 7.017 -5.299 -1.501 1.00 92.00 97 LEU A CA 1
ATOM 741 C C . LEU A 1 97 ? 6.942 -6.173 -0.249 1.00 92.00 97 LEU A C 1
ATOM 743 O O . LEU A 1 97 ? 5.906 -6.192 0.412 1.00 92.00 97 LEU A O 1
ATOM 747 N N . PHE A 1 98 ? 8.054 -6.801 0.144 1.00 93.19 98 PHE A N 1
ATOM 748 C CA . PHE A 1 98 ? 8.109 -7.565 1.386 1.00 93.19 98 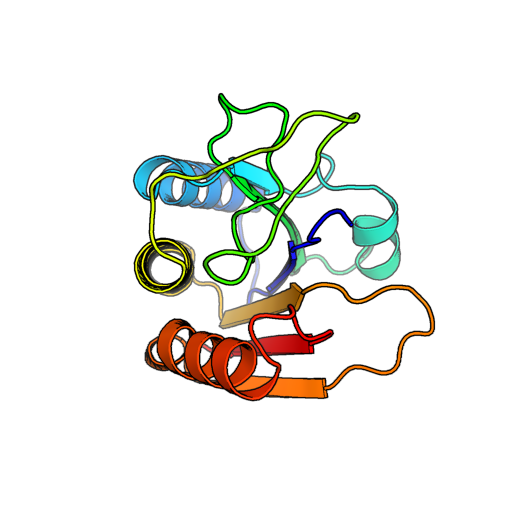PHE A CA 1
ATOM 749 C C . PHE A 1 98 ? 7.788 -6.690 2.603 1.00 93.19 98 PHE A C 1
ATOM 751 O O . PHE A 1 98 ? 7.004 -7.090 3.461 1.00 93.19 98 PHE A O 1
ATOM 758 N N . ARG A 1 99 ? 8.326 -5.466 2.672 1.00 91.44 99 ARG A N 1
ATOM 759 C CA . ARG A 1 99 ? 8.022 -4.525 3.762 1.00 91.44 99 ARG A CA 1
ATOM 760 C C . ARG A 1 99 ? 6.546 -4.109 3.785 1.00 91.44 99 ARG A C 1
ATOM 762 O O . ARG A 1 99 ? 5.955 -4.039 4.860 1.00 91.44 99 ARG A O 1
ATOM 769 N N . ILE A 1 100 ? 5.937 -3.900 2.617 1.00 93.25 100 ILE A N 1
ATOM 770 C CA . ILE A 1 100 ? 4.497 -3.615 2.477 1.00 93.25 100 ILE A CA 1
ATOM 771 C C . ILE A 1 100 ? 3.654 -4.800 2.957 1.00 93.25 100 ILE A C 1
ATOM 773 O O . ILE A 1 100 ? 2.695 -4.616 3.705 1.00 93.25 100 ILE A O 1
ATOM 777 N N . GLN A 1 101 ? 4.033 -6.021 2.579 1.00 95.38 101 GLN A N 1
ATOM 778 C CA . GLN A 1 101 ? 3.372 -7.231 3.051 1.00 95.38 101 GLN A CA 1
ATOM 779 C C . GLN A 1 101 ? 3.456 -7.345 4.577 1.00 95.38 101 GLN A C 1
ATOM 781 O O . GLN A 1 101 ? 2.431 -7.542 5.223 1.00 95.38 101 GLN A O 1
ATOM 786 N N . GLN A 1 102 ? 4.638 -7.153 5.172 1.00 95.94 102 GLN A N 1
ATOM 787 C CA . GLN A 1 102 ? 4.798 -7.182 6.631 1.00 95.94 102 GLN A CA 1
ATOM 788 C C . GLN A 1 102 ? 3.969 -6.095 7.332 1.00 95.94 102 GLN A C 1
ATOM 790 O O . GLN A 1 102 ? 3.372 -6.353 8.377 1.00 95.94 102 GLN A O 1
ATOM 795 N N . PHE A 1 103 ? 3.884 -4.898 6.743 1.00 95.75 103 PHE A N 1
ATOM 796 C CA . PHE A 1 103 ? 3.021 -3.823 7.228 1.00 95.75 103 PHE A CA 1
ATOM 797 C C . PHE A 1 103 ? 1.549 -4.244 7.268 1.00 95.75 103 PHE A C 1
ATOM 799 O O . PHE A 1 103 ? 0.891 -4.091 8.299 1.00 95.75 103 PHE A O 1
ATOM 806 N N . PHE A 1 104 ? 1.030 -4.793 6.173 1.00 96.44 104 PHE A N 1
ATOM 807 C CA . PHE A 1 104 ? -0.361 -5.220 6.106 1.00 96.44 104 PHE A CA 1
ATOM 808 C C . PHE A 1 104 ? -0.649 -6.428 7.011 1.00 96.44 104 PHE A C 1
ATOM 810 O O . PHE A 1 104 ? -1.671 -6.419 7.692 1.00 96.44 104 PHE A O 1
ATOM 817 N N . MET A 1 105 ? 0.261 -7.408 7.097 1.00 95.69 105 MET A N 1
ATOM 818 C CA . MET A 1 105 ? 0.151 -8.542 8.031 1.00 95.69 105 MET A CA 1
ATOM 819 C C . MET A 1 105 ? 0.010 -8.064 9.477 1.00 95.69 105 MET A C 1
ATOM 821 O O . MET A 1 105 ? -0.933 -8.435 10.172 1.00 95.69 105 MET A O 1
ATOM 825 N N . GLU A 1 106 ? 0.918 -7.194 9.923 1.00 95.69 106 GLU A N 1
ATOM 826 C CA . GLU A 1 106 ? 0.903 -6.682 11.294 1.00 95.69 106 GLU A CA 1
ATOM 827 C C . GLU A 1 106 ? -0.307 -5.770 11.549 1.00 95.69 106 GLU A C 1
ATOM 829 O O . GLU A 1 106 ? -0.822 -5.727 12.665 1.00 95.69 106 GLU A O 1
ATOM 834 N N . THR A 1 107 ? -0.793 -5.071 10.520 1.00 94.88 107 THR A N 1
ATOM 835 C CA . THR A 1 107 ? -2.008 -4.251 10.609 1.00 94.88 107 THR A CA 1
ATOM 836 C C . THR A 1 107 ? -3.258 -5.109 10.806 1.00 94.88 107 THR A C 1
ATOM 838 O O . THR A 1 107 ? -4.059 -4.814 11.692 1.00 94.88 107 THR A O 1
ATOM 841 N N . ILE A 1 108 ? -3.404 -6.189 10.033 1.00 93.00 108 ILE A N 1
ATOM 842 C CA . ILE A 1 108 ? -4.493 -7.163 10.190 1.00 93.00 108 ILE A CA 1
ATOM 843 C C . ILE A 1 108 ? -4.472 -7.757 11.601 1.00 93.00 108 ILE A C 1
ATOM 845 O O . ILE A 1 108 ? -5.483 -7.731 12.301 1.00 93.00 108 ILE A O 1
ATOM 849 N N . GLU A 1 109 ? -3.303 -8.218 12.049 1.00 90.62 109 GLU A N 1
ATOM 850 C CA . GLU A 1 109 ? -3.155 -8.892 13.338 1.00 90.62 109 GLU A CA 1
ATOM 851 C C . GLU A 1 109 ? -3.417 -7.957 14.531 1.00 90.62 109 GLU A C 1
ATOM 853 O O . GLU A 1 109 ? -4.151 -8.318 15.452 1.00 90.62 109 GLU A O 1
ATOM 858 N N . LYS A 1 110 ? -2.827 -6.753 14.534 1.00 90.44 110 LYS A N 1
ATOM 859 C CA . LYS A 1 110 ? -2.837 -5.859 15.707 1.00 90.44 110 LYS A CA 1
ATOM 860 C C . LYS A 1 110 ? -3.996 -4.882 15.755 1.00 90.44 110 LYS A C 1
ATOM 862 O O . LYS A 1 110 ? -4.382 -4.465 16.841 1.00 90.44 110 LYS A O 1
ATOM 867 N N . VAL A 1 111 ? -4.491 -4.467 14.595 1.00 89.44 111 VAL A N 1
ATOM 868 C CA . VAL A 1 111 ? -5.531 -3.434 14.484 1.00 89.44 111 VAL A CA 1
ATOM 869 C C . VAL A 1 111 ? -6.891 -4.064 14.168 1.00 89.44 111 VAL A C 1
ATOM 871 O O . VAL A 1 111 ? -7.889 -3.355 14.079 1.00 89.44 111 VAL A O 1
ATOM 874 N N . HIS A 1 112 ? -6.944 -5.398 14.050 1.00 85.31 112 HIS A N 1
ATOM 875 C CA . HIS A 1 112 ? -8.153 -6.167 13.751 1.00 85.31 112 HIS A CA 1
ATOM 876 C C . HIS A 1 112 ? -8.848 -5.670 12.478 1.00 85.31 112 HIS A C 1
ATOM 878 O O . HIS A 1 112 ? -10.057 -5.449 12.450 1.00 85.31 112 HIS A O 1
ATOM 884 N N . VAL A 1 113 ? -8.049 -5.450 11.431 1.00 90.88 113 VAL A N 1
ATOM 885 C CA . VAL A 1 113 ? -8.556 -5.168 10.087 1.00 90.88 113 VAL A CA 1
ATOM 886 C C . VAL A 1 113 ? -8.996 -6.479 9.459 1.00 90.88 113 VAL A C 1
ATOM 888 O O . VAL A 1 113 ? -8.209 -7.418 9.395 1.00 90.88 113 VAL A O 1
ATOM 891 N N . ASP A 1 114 ? -10.222 -6.529 8.952 1.00 90.62 114 ASP A N 1
ATOM 892 C CA . ASP A 1 114 ? -10.746 -7.727 8.291 1.00 90.62 114 ASP A CA 1
ATOM 893 C C . ASP A 1 114 ? -10.429 -7.750 6.811 1.00 90.62 114 ASP A C 1
ATOM 895 O O . ASP A 1 114 ? -10.255 -8.808 6.208 1.00 90.62 114 ASP A O 1
ATOM 899 N N . LYS A 1 115 ? -10.368 -6.563 6.212 1.00 92.81 115 LYS A N 1
ATOM 900 C CA . LYS A 1 115 ? -10.099 -6.431 4.795 1.00 92.81 115 LYS A CA 1
ATOM 901 C C . LYS A 1 115 ? -9.312 -5.172 4.489 1.00 92.81 115 LYS A C 1
ATOM 903 O O . LYS A 1 115 ? -9.604 -4.083 4.976 1.00 92.81 115 LYS A O 1
ATOM 908 N N . ILE A 1 116 ? -8.324 -5.322 3.622 1.00 94.94 116 ILE A N 1
ATOM 909 C CA . ILE A 1 116 ? -7.546 -4.233 3.050 1.00 94.94 116 ILE A CA 1
ATOM 910 C C . ILE A 1 116 ? -7.856 -4.188 1.563 1.00 94.94 116 ILE A C 1
ATOM 912 O O . ILE A 1 116 ? -7.648 -5.153 0.831 1.00 94.94 116 ILE A O 1
ATOM 916 N N . VAL A 1 117 ? -8.341 -3.041 1.106 1.00 94.19 117 VAL A N 1
ATOM 917 C CA . VAL A 1 117 ? -8.406 -2.727 -0.321 1.00 94.19 117 VAL A CA 1
ATOM 918 C C . VAL A 1 117 ? -7.169 -1.910 -0.650 1.00 94.19 117 VAL A C 1
ATOM 920 O O . VAL A 1 117 ? -6.937 -0.898 0.008 1.00 94.19 117 VAL A O 1
ATOM 923 N N . LEU A 1 118 ? -6.389 -2.325 -1.646 1.00 93.62 118 LEU A N 1
ATOM 924 C CA . LEU A 1 118 ? -5.241 -1.587 -2.173 1.00 93.62 118 LEU A CA 1
ATOM 925 C C . LEU A 1 118 ? -5.417 -1.391 -3.679 1.00 93.62 118 LEU A C 1
ATOM 927 O O . LEU A 1 118 ? -5.543 -2.348 -4.428 1.00 93.62 118 LEU A O 1
ATOM 931 N N . ASN A 1 119 ? -5.402 -0.147 -4.129 1.00 91.19 119 ASN A N 1
ATOM 932 C CA . ASN A 1 11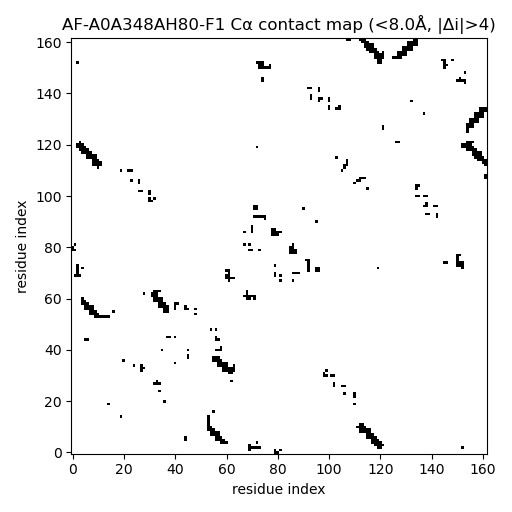9 ? -5.430 0.234 -5.533 1.00 91.19 119 ASN A CA 1
ATOM 933 C C . ASN A 1 119 ? -4.040 0.735 -5.918 1.00 91.19 119 ASN A C 1
ATOM 935 O O . ASN A 1 119 ? -3.488 1.602 -5.235 1.00 91.19 119 ASN A O 1
ATOM 939 N N . ILE A 1 120 ? -3.503 0.209 -7.013 1.00 90.06 120 ILE A N 1
ATOM 940 C CA . ILE A 1 120 ? -2.198 0.566 -7.563 1.00 90.06 120 ILE A CA 1
ATOM 941 C C . ILE A 1 120 ? -2.430 1.099 -8.972 1.00 90.06 120 ILE A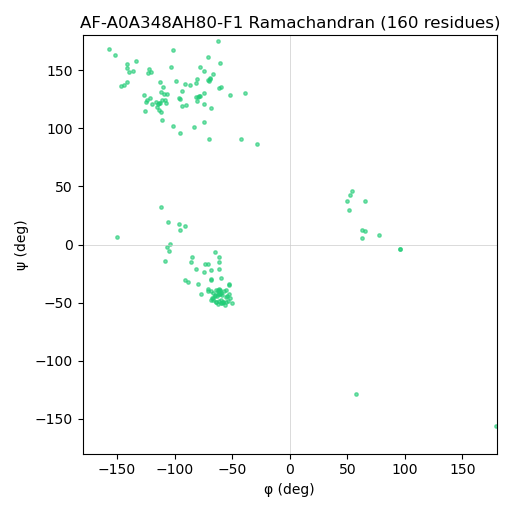 C 1
ATOM 943 O O . ILE A 1 120 ? -2.996 0.395 -9.801 1.00 90.06 120 ILE A O 1
ATOM 947 N N . ASN A 1 121 ? -2.020 2.342 -9.233 1.00 85.44 121 ASN A N 1
ATOM 948 C CA . ASN A 1 121 ? -2.115 2.990 -10.549 1.00 85.44 121 ASN A CA 1
ATOM 949 C C . ASN A 1 121 ? -3.508 2.953 -11.207 1.00 85.44 121 ASN A C 1
ATOM 951 O O . ASN A 1 121 ? -3.615 2.964 -12.428 1.00 85.44 121 ASN A O 1
ATOM 955 N N . ILE A 1 122 ? -4.577 2.931 -10.409 1.00 85.50 122 ILE A N 1
ATOM 956 C CA . ILE A 1 122 ? -5.949 3.036 -10.917 1.00 85.50 122 ILE A CA 1
ATOM 957 C C . ILE A 1 122 ? -6.351 4.512 -10.970 1.00 85.50 122 ILE A C 1
ATOM 959 O O . ILE A 1 122 ? -6.414 5.172 -9.925 1.00 85.50 122 ILE A O 1
ATOM 963 N N . GLU A 1 123 ? -6.680 5.020 -12.156 1.00 80.12 123 GLU A N 1
ATOM 964 C CA . GLU A 1 123 ? -7.345 6.310 -12.342 1.00 80.12 123 GLU A CA 1
ATOM 965 C C . GLU A 1 123 ? -8.850 6.151 -12.628 1.00 80.12 123 GLU A C 1
ATOM 967 O O . GLU A 1 123 ? -9.385 5.058 -12.828 1.00 80.12 123 GLU A O 1
ATOM 972 N N . ILE A 1 124 ? -9.590 7.262 -12.563 1.00 73.56 124 ILE A N 1
ATOM 973 C CA . ILE A 1 124 ? -11.037 7.248 -12.803 1.00 73.56 124 ILE A CA 1
ATOM 974 C C . ILE A 1 124 ? -11.288 6.940 -14.280 1.00 73.56 124 ILE A C 1
ATOM 976 O O . ILE A 1 124 ? -10.956 7.751 -15.140 1.00 73.56 124 ILE A O 1
ATOM 980 N N . GLY A 1 125 ? -11.961 5.821 -14.542 1.00 75.94 125 GLY A N 1
ATOM 981 C CA . GLY A 1 125 ? -12.299 5.377 -15.895 1.00 75.94 125 GLY A CA 1
ATOM 982 C C . GLY A 1 125 ? -11.312 4.373 -16.485 1.00 75.94 125 GLY A C 1
ATOM 983 O O . GLY A 1 125 ? -11.586 3.866 -17.569 1.00 75.94 125 GLY A O 1
ATOM 984 N N . ASP A 1 126 ? -10.228 4.056 -15.773 1.00 80.19 126 ASP A N 1
ATOM 985 C CA . ASP A 1 126 ? -9.300 3.010 -16.192 1.00 80.19 126 ASP A CA 1
ATOM 986 C C . ASP A 1 126 ? -9.947 1.628 -16.078 1.00 80.19 126 ASP A C 1
ATOM 988 O O . ASP A 1 126 ? -10.692 1.336 -15.135 1.00 80.19 126 ASP A O 1
ATOM 992 N N . GLU A 1 127 ? -9.615 0.757 -17.027 1.00 81.50 127 GLU A N 1
ATOM 993 C CA . GLU A 1 127 ? -9.799 -0.678 -16.858 1.00 81.50 127 GLU A CA 1
ATOM 994 C C . GLU A 1 127 ? -8.713 -1.193 -15.908 1.00 81.50 127 GLU A C 1
ATOM 996 O O . GLU A 1 127 ? -7.532 -0.886 -16.068 1.00 81.50 127 GLU A O 1
ATOM 1001 N N . PHE A 1 128 ? -9.116 -1.953 -14.893 1.00 85.44 128 PHE A N 1
ATOM 1002 C CA . PHE A 1 128 ? -8.198 -2.514 -13.909 1.00 85.44 128 PHE A CA 1
ATOM 1003 C C . PHE A 1 128 ? -8.583 -3.945 -13.562 1.00 85.44 128 PHE A C 1
ATOM 1005 O O . PHE A 1 128 ? -9.762 -4.309 -13.533 1.00 85.44 128 PHE A O 1
ATOM 1012 N N . GLU A 1 129 ? -7.576 -4.750 -13.2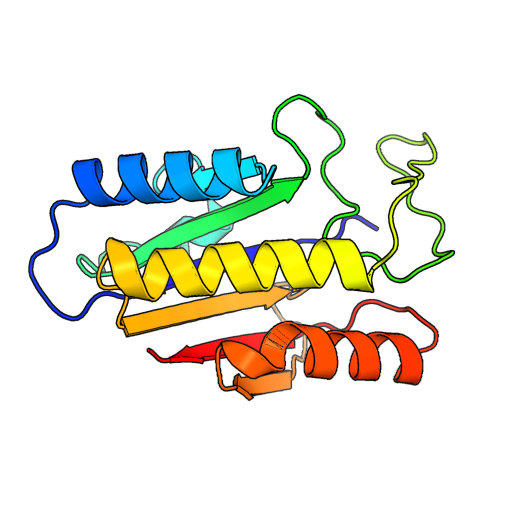40 1.00 88.00 129 GLU A N 1
ATOM 1013 C CA . GLU A 1 129 ? -7.788 -6.101 -12.733 1.00 88.00 129 GLU A CA 1
ATOM 1014 C C . GLU A 1 129 ? -8.097 -6.056 -11.232 1.00 88.00 129 GLU A C 1
ATOM 1016 O O . GLU A 1 129 ? -7.495 -5.283 -10.483 1.00 88.00 129 GLU A O 1
ATOM 1021 N N . THR A 1 130 ? -9.055 -6.867 -10.777 1.00 92.94 130 THR A N 1
ATOM 1022 C CA . THR A 1 130 ? -9.325 -7.052 -9.344 1.00 92.94 130 THR A CA 1
ATOM 1023 C C . THR A 1 130 ? -8.869 -8.437 -8.922 1.00 92.94 130 THR A C 1
ATOM 1025 O O . THR A 1 130 ? -9.333 -9.429 -9.477 1.00 92.94 130 THR A O 1
ATOM 1028 N N . LEU A 1 131 ? -7.997 -8.494 -7.918 1.00 93.06 131 LEU A N 1
ATOM 1029 C CA . LEU A 1 131 ? -7.412 -9.725 -7.403 1.00 93.06 131 LEU A CA 1
ATOM 1030 C C . LEU A 1 131 ? -7.739 -9.882 -5.921 1.00 93.06 131 LEU A C 1
ATOM 1032 O O . LEU A 1 131 ? -7.439 -9.002 -5.114 1.00 93.06 131 LEU A O 1
ATOM 1036 N N . GLU A 1 132 ? -8.321 -11.019 -5.558 1.00 94.25 132 GLU A N 1
ATOM 1037 C CA . GLU A 1 132 ? -8.462 -11.439 -4.165 1.00 94.25 132 GLU A CA 1
ATOM 1038 C C . GLU A 1 132 ? -7.281 -12.331 -3.797 1.00 94.25 132 GLU A C 1
ATOM 1040 O O . GLU A 1 132 ? -7.068 -13.369 -4.423 1.00 94.25 132 GLU A O 1
ATOM 1045 N N . ILE A 1 133 ? -6.490 -11.915 -2.810 1.00 92.31 133 ILE A N 1
ATOM 1046 C CA . ILE A 1 133 ? -5.227 -12.582 -2.480 1.00 92.31 133 ILE A CA 1
ATOM 1047 C C . ILE A 1 133 ? -5.057 -12.754 -0.976 1.00 92.31 133 ILE A C 1
ATOM 1049 O O . ILE A 1 133 ? -5.523 -11.941 -0.174 1.00 92.31 133 ILE A O 1
ATOM 1053 N N . ASN A 1 134 ? -4.354 -13.819 -0.591 1.00 92.12 134 ASN A N 1
ATOM 1054 C CA . ASN A 1 134 ? -3.908 -13.983 0.782 1.00 92.12 134 ASN A CA 1
ATOM 1055 C C . ASN A 1 134 ? -2.794 -12.974 1.076 1.00 92.12 134 ASN A C 1
ATOM 1057 O O . ASN A 1 134 ? -1.913 -12.736 0.246 1.00 92.12 134 ASN A O 1
ATOM 1061 N N . ILE A 1 135 ? -2.804 -12.420 2.286 1.00 90.38 135 ILE A N 1
ATOM 1062 C CA . ILE A 1 135 ? -1.791 -11.471 2.738 1.00 90.38 135 ILE A CA 1
ATOM 1063 C C . ILE A 1 135 ? -0.354 -11.996 2.572 1.00 90.38 135 ILE A C 1
ATOM 1065 O O . ILE A 1 135 ? 0.550 -11.231 2.241 1.00 90.38 135 ILE A O 1
ATOM 1069 N N . ASN A 1 136 ? -0.140 -13.300 2.753 1.00 91.88 136 ASN A N 1
ATOM 1070 C CA . ASN A 1 136 ? 1.183 -13.915 2.677 1.00 91.88 136 ASN A CA 1
ATOM 1071 C C . ASN A 1 136 ? 1.748 -13.983 1.251 1.00 91.88 136 ASN A C 1
ATOM 1073 O O . ASN A 1 136 ? 2.960 -14.135 1.095 1.00 91.88 136 ASN A O 1
ATOM 1077 N N . ASP A 1 137 ? 0.896 -13.824 0.238 1.00 92.19 137 ASP A N 1
ATOM 1078 C CA . ASP A 1 137 ? 1.258 -14.024 -1.166 1.00 92.19 137 ASP A CA 1
ATOM 1079 C C . ASP A 1 137 ? 1.424 -12.705 -1.935 1.00 92.19 137 ASP A C 1
ATOM 1081 O O . ASP A 1 137 ? 1.857 -12.713 -3.088 1.00 92.19 137 ASP A O 1
ATOM 1085 N N . ILE A 1 138 ? 1.120 -11.560 -1.306 1.00 90.50 138 ILE A N 1
ATOM 1086 C CA . ILE A 1 138 ? 1.138 -10.234 -1.947 1.00 90.50 138 ILE A CA 1
ATOM 1087 C C . ILE A 1 138 ? 2.444 -9.975 -2.690 1.00 90.50 138 ILE A C 1
ATOM 1089 O O . ILE A 1 138 ? 2.414 -9.562 -3.850 1.00 90.50 138 ILE A O 1
ATOM 1093 N N . SER A 1 139 ? 3.584 -10.189 -2.026 1.00 92.88 139 SER A N 1
ATOM 1094 C CA . SER A 1 139 ? 4.882 -9.839 -2.602 1.00 92.88 139 SER A CA 1
ATOM 1095 C C . SER A 1 139 ? 5.173 -10.658 -3.851 1.00 92.88 139 SER A C 1
ATOM 1097 O O . SER A 1 139 ? 5.510 -10.079 -4.876 1.00 92.88 139 SER A O 1
ATOM 1099 N N . GLU A 1 140 ? 5.017 -11.983 -3.795 1.00 93.81 140 GLU A N 1
ATOM 1100 C CA . GLU A 1 140 ? 5.317 -12.847 -4.943 1.00 93.81 140 GLU A CA 1
ATOM 1101 C C . GLU A 1 140 ? 4.356 -12.596 -6.105 1.00 93.81 140 GLU A C 1
ATOM 1103 O O . GLU A 1 140 ? 4.799 -12.514 -7.248 1.00 93.81 140 GLU A O 1
ATOM 1108 N N . ILE A 1 141 ? 3.058 -12.418 -5.829 1.00 92.44 141 ILE A N 1
ATOM 1109 C CA . ILE A 1 141 ? 2.067 -12.117 -6.869 1.00 92.44 141 ILE A CA 1
ATOM 1110 C C . ILE A 1 141 ? 2.439 -10.820 -7.582 1.00 92.44 141 ILE A C 1
ATOM 1112 O O . ILE A 1 141 ? 2.550 -10.808 -8.806 1.00 92.44 141 ILE A O 1
ATOM 1116 N N . LEU A 1 142 ? 2.701 -9.750 -6.829 1.00 91.88 142 LEU A N 1
ATOM 1117 C CA . LEU A 1 142 ? 3.078 -8.472 -7.418 1.00 91.88 142 LEU A CA 1
ATOM 1118 C C . LEU A 1 142 ? 4.383 -8.577 -8.207 1.00 91.88 142 LEU A C 1
ATOM 1120 O O . LEU A 1 142 ? 4.405 -8.140 -9.351 1.00 91.88 142 LEU A O 1
ATOM 1124 N N . ILE A 1 143 ? 5.441 -9.178 -7.650 1.00 92.44 143 ILE A N 1
ATOM 1125 C CA . ILE A 1 143 ? 6.731 -9.346 -8.346 1.00 92.44 143 ILE A CA 1
ATOM 1126 C C . ILE A 1 143 ? 6.528 -10.027 -9.699 1.00 92.44 143 ILE A C 1
ATOM 1128 O O . ILE A 1 143 ? 6.991 -9.504 -10.709 1.00 92.44 143 ILE A O 1
ATOM 1132 N N . ASN A 1 144 ? 5.785 -11.135 -9.729 1.00 92.06 144 ASN A N 1
ATOM 1133 C CA . ASN A 1 144 ? 5.518 -11.862 -10.967 1.00 92.06 144 ASN A CA 1
ATOM 1134 C C . ASN A 1 144 ? 4.782 -10.990 -11.995 1.00 92.06 144 ASN A C 1
ATOM 1136 O O . ASN A 1 144 ? 5.104 -11.048 -13.181 1.00 92.06 144 ASN A O 1
ATOM 1140 N N . MET A 1 145 ? 3.834 -10.153 -11.555 1.00 90.62 145 MET A N 1
ATOM 1141 C CA . MET A 1 145 ? 3.141 -9.216 -12.444 1.00 90.62 145 MET A CA 1
ATOM 1142 C C . MET A 1 145 ? 4.103 -8.181 -13.031 1.00 90.62 145 MET A C 1
ATOM 1144 O O . MET A 1 145 ? 4.139 -8.023 -14.250 1.00 90.62 145 MET A O 1
ATOM 1148 N N . TYR A 1 146 ? 4.930 -7.535 -12.199 1.00 89.25 146 TYR A N 1
ATOM 1149 C CA . TYR A 1 146 ? 5.956 -6.603 -12.686 1.00 89.25 146 TYR A CA 1
ATOM 1150 C C . TYR A 1 146 ? 6.874 -7.278 -13.699 1.00 89.25 146 TYR A C 1
ATOM 1152 O O . TYR A 1 146 ? 7.078 -6.746 -14.783 1.00 89.25 146 TYR A O 1
ATOM 1160 N N . GLU A 1 147 ? 7.403 -8.458 -13.384 1.00 89.12 147 GLU A N 1
ATOM 1161 C CA . GLU A 1 147 ? 8.307 -9.180 -14.280 1.00 89.12 147 GLU A CA 1
ATOM 1162 C C . GLU A 1 147 ? 7.632 -9.531 -15.617 1.00 89.12 147 GLU A C 1
ATOM 1164 O O . GLU A 1 147 ? 8.251 -9.370 -16.672 1.00 89.12 147 GLU A O 1
ATOM 1169 N N . SER A 1 148 ? 6.356 -9.935 -15.594 1.00 89.12 148 SER A N 1
ATOM 1170 C CA . SER A 1 148 ? 5.590 -10.263 -16.805 1.00 89.12 148 SER A CA 1
ATOM 1171 C C . SER A 1 148 ? 5.293 -9.053 -17.698 1.00 89.12 148 SER A C 1
ATOM 1173 O O . SER A 1 148 ? 5.259 -9.188 -18.919 1.00 89.12 148 SER A O 1
ATOM 1175 N N . GLU A 1 149 ? 5.173 -7.865 -17.104 1.00 85.75 149 GLU A N 1
ATOM 1176 C CA . GLU A 1 149 ? 4.884 -6.598 -17.786 1.00 85.75 149 GLU A CA 1
ATOM 1177 C C . GLU A 1 149 ? 6.165 -5.795 -18.094 1.00 85.75 149 GLU A C 1
ATOM 1179 O O . GLU A 1 149 ? 6.133 -4.587 -18.332 1.00 85.75 149 GLU A O 1
ATOM 1184 N N . GLY A 1 150 ? 7.344 -6.429 -18.065 1.00 84.25 150 GLY A N 1
ATOM 1185 C CA . GLY A 1 150 ? 8.614 -5.749 -18.348 1.00 84.25 150 GLY A CA 1
ATOM 1186 C C . GLY A 1 150 ? 8.969 -4.674 -17.313 1.00 84.25 150 GLY A C 1
ATOM 1187 O O . GLY A 1 150 ? 9.510 -3.625 -17.661 1.00 84.25 150 GLY A O 1
ATOM 1188 N N . ASN A 1 151 ? 8.656 -4.943 -16.047 1.00 83.19 151 ASN A N 1
ATOM 1189 C CA . ASN A 1 151 ? 8.758 -4.063 -14.882 1.00 83.19 151 ASN A CA 1
ATOM 1190 C C . ASN A 1 151 ? 7.836 -2.835 -14.906 1.00 83.19 151 ASN A C 1
ATOM 1192 O O . ASN A 1 151 ? 7.963 -1.964 -14.042 1.00 83.19 151 ASN A O 1
ATOM 1196 N N . TRP A 1 152 ? 6.871 -2.770 -15.825 1.00 81.12 152 TRP A N 1
ATOM 1197 C CA . TRP A 1 152 ? 5.800 -1.785 -15.728 1.00 81.12 152 TRP A CA 1
ATOM 1198 C C . TRP A 1 152 ? 4.854 -2.107 -14.575 1.00 81.12 152 TRP A C 1
ATOM 1200 O O . TRP A 1 152 ? 4.526 -3.260 -14.309 1.00 81.12 152 TRP A O 1
ATOM 1210 N N . THR A 1 153 ? 4.411 -1.062 -13.879 1.00 77.31 153 THR A N 1
ATOM 1211 C CA . THR A 1 153 ? 3.417 -1.199 -12.818 1.00 77.31 153 THR A CA 1
ATOM 1212 C C . THR A 1 153 ? 2.030 -1.430 -13.413 1.00 77.31 153 THR A C 1
ATOM 1214 O O . THR A 1 153 ? 1.534 -0.534 -14.103 1.00 77.31 153 THR A O 1
ATOM 1217 N N . PRO A 1 154 ? 1.361 -2.549 -13.098 1.00 82.44 154 PRO A N 1
ATOM 1218 C CA . PRO A 1 154 ? 0.014 -2.804 -13.585 1.00 82.44 154 PRO A CA 1
ATOM 1219 C C . PRO A 1 154 ? -1.023 -1.945 -12.835 1.00 82.44 154 PRO A C 1
ATOM 1221 O O . PRO A 1 154 ? -0.851 -1.622 -11.655 1.00 82.44 154 PRO A O 1
ATOM 1224 N N . SER A 1 155 ? -2.116 -1.588 -13.515 1.00 89.50 155 SER A N 1
ATOM 1225 C CA . SER A 1 155 ? -3.279 -0.922 -12.910 1.00 89.50 155 SER A CA 1
ATOM 1226 C C . SER A 1 155 ? -4.202 -1.964 -12.280 1.00 89.50 155 SER A C 1
ATOM 1228 O O . SER A 1 155 ? -4.947 -2.650 -12.981 1.00 89.50 155 SER A O 1
ATOM 1230 N N . ILE A 1 156 ? -4.129 -2.122 -10.954 1.00 91.31 156 ILE A N 1
ATOM 1231 C CA . ILE A 1 156 ? -4.775 -3.241 -10.249 1.00 91.31 156 ILE A CA 1
ATOM 1232 C C . ILE A 1 156 ? -5.379 -2.856 -8.906 1.00 91.31 156 ILE A C 1
ATOM 1234 O O . ILE A 1 156 ? -4.906 -1.957 -8.204 1.00 91.31 156 ILE A O 1
ATOM 1238 N N . ARG A 1 157 ? -6.422 -3.592 -8.526 1.00 93.31 157 ARG A N 1
ATOM 1239 C CA . ARG A 1 157 ? -7.050 -3.556 -7.209 1.00 93.31 157 ARG A CA 1
ATOM 1240 C C . ARG A 1 157 ? -6.827 -4.887 -6.511 1.00 93.31 157 ARG A C 1
ATOM 1242 O O . ARG A 1 157 ? -7.367 -5.905 -6.926 1.00 93.31 157 ARG A O 1
ATOM 1249 N N . LEU A 1 158 ? -6.103 -4.859 -5.406 1.00 93.75 158 LEU A N 1
ATOM 1250 C CA . LEU A 1 158 ? -5.953 -5.994 -4.509 1.00 93.75 158 LEU A CA 1
ATOM 1251 C C . LEU A 1 158 ? -6.996 -5.907 -3.395 1.00 93.75 158 LEU A C 1
ATOM 1253 O O . LEU A 1 158 ? -7.175 -4.859 -2.766 1.00 93.75 158 LEU A O 1
ATOM 1257 N N . ILE A 1 159 ? -7.672 -7.020 -3.151 1.00 94.75 159 ILE A N 1
ATOM 1258 C CA . ILE A 1 159 ? -8.534 -7.251 -2.000 1.00 94.75 159 ILE A CA 1
ATOM 1259 C C . ILE A 1 159 ? -7.840 -8.304 -1.142 1.00 94.75 159 ILE A C 1
ATOM 1261 O O . ILE A 1 159 ? -7.659 -9.447 -1.555 1.00 94.75 159 ILE A O 1
ATOM 1265 N N . ILE A 1 160 ? -7.428 -7.892 0.047 1.00 92.75 160 ILE A N 1
ATOM 1266 C CA . ILE A 1 160 ? -6.656 -8.701 0.983 1.00 92.75 160 ILE A CA 1
ATOM 1267 C C . ILE A 1 160 ? -7.548 -8.933 2.193 1.00 92.75 160 ILE A C 1
ATOM 1269 O O . ILE A 1 160 ? -7.974 -7.968 2.824 1.00 92.75 160 ILE A O 1
ATOM 1273 N N . ASN A 1 161 ? -7.831 -10.189 2.510 1.00 86.81 161 ASN A N 1
ATOM 1274 C CA . ASN A 1 161 ? -8.660 -10.550 3.659 1.00 86.81 161 ASN A CA 1
ATOM 1275 C C . ASN A 1 161 ? -7.781 -11.051 4.817 1.00 86.81 161 ASN A C 1
ATOM 1277 O O . ASN A 1 161 ? -6.666 -11.533 4.574 1.00 86.81 161 ASN A O 1
ATOM 1281 N N . SER A 1 162 ? -8.276 -10.890 6.047 1.00 77.31 162 SER A N 1
ATOM 1282 C CA . SER A 1 162 ? -7.661 -11.400 7.277 1.00 77.31 162 SER A CA 1
ATOM 1283 C C . SER A 1 162 ? -7.630 -12.922 7.3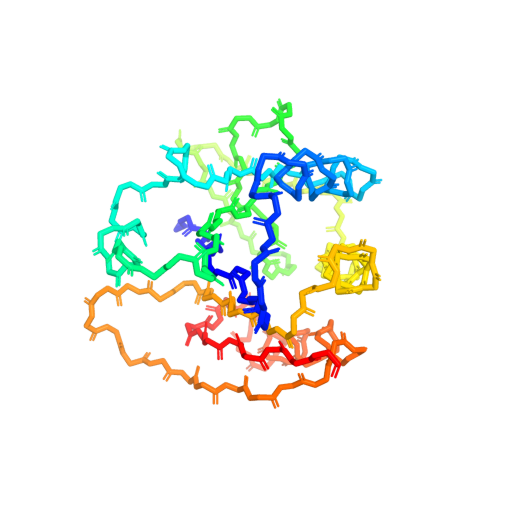84 1.00 77.31 162 SER A C 1
ATOM 1285 O O . SER A 1 162 ? -8.413 -13.611 6.686 1.00 77.31 162 SER A O 1
#

Nearest PDB structures (foldseek):
  1u0s-assembly1_A  TM=5.393E-01  e=7.658E-01  Thermotoga maritima
  8b67-assembly1_A  TM=4.837E-01  e=2.054E+00  Saccharomyces cerevisiae
  6wjv-assembly1_A  TM=4.309E-01  e=3.163E+00  Saccharomyces cerevisiae S288C
  8b7e-assembly1_A  TM=4.685E-01  e=8.482E+00  Saccharomyces cerevisiae
  6h1v-assembly1_A  TM=3.588E-01  e=4.870E+00  Saccharomyces cerevisiae S288C

Foldseek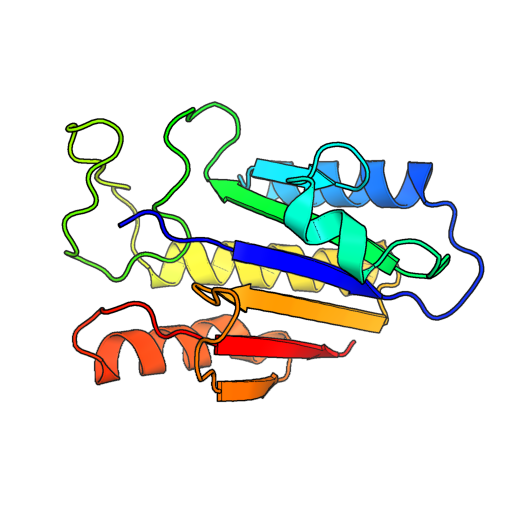 3Di:
DFKWKKWKQFADDDAPPVVLVVVLCVLCVVLQKDKDKAPRDDVVQNVVCPPPPRIIIMTIFGHPVDPQTRCLLFAPPDFDAGPNDTDDPVDHNLSSQVSVLSSVVCSCVPSVGFKIKMWIPDDVPDDEEEDEDESVCRSVVSNVVCVVVVRDHGGYIYIYGD

Radius of gyration: 15.05 Å; Cα contacts (8 Å, |Δi|>4): 295; chains: 1; bounding box: 39×31×37 Å

Solvent-accessible surface area (backbone atoms only — not comparable to full-atom values): 8989 Å² total; per-residue (Å²): 113,80,54,44,40,35,37,32,45,31,39,89,61,100,66,61,62,69,59,47,52,52,51,49,50,52,44,28,51,77,48,56,32,19,73,29,53,50,92,67,24,64,66,83,65,40,65,84,49,68,90,44,91,50,49,45,36,34,31,59,35,29,40,79,87,46,93,70,48,38,60,59,73,39,30,69,94,56,88,37,51,55,98,88,38,79,59,81,82,92,65,54,39,68,59,44,33,44,36,52,32,53,35,51,51,52,37,28,72,75,62,58,31,45,32,38,41,41,34,29,58,67,58,96,88,58,84,62,52,78,44,82,45,55,54,91,47,46,38,62,56,50,51,53,48,20,60,75,53,77,26,42,69,66,38,33,34,43,39,29,52,103

pLDDT: mean 84.0, std 11.07, range [43.97, 96.44]

Organism: NCBI:txid1930071